Protein AF-A0A4R3TN59-F1 (afdb_monomer_lite)

Foldseek 3Di:
DFPDDALVSLLVVLLVPQVAAEDEDDPDPSVVVSCCNRHVRHHYDHHPVNVVVVVVVVVVVVCVVCVVVVCVVVVCPDDDLVPDDPVRVVVVVVVD

Structure (mmCIF, N/CA/C/O backbone):
data_AF-A0A4R3TN59-F1
#
_entry.id   AF-A0A4R3TN59-F1
#
loop_
_atom_site.group_PDB
_atom_site.id
_atom_site.type_symbol
_atom_site.label_atom_id
_atom_site.label_alt_id
_atom_site.label_comp_id
_atom_site.label_asym_id
_atom_site.label_entity_id
_atom_site.label_seq_id
_atom_site.pdbx_PDB_ins_code
_atom_site.Cartn_x
_atom_site.Cartn_y
_atom_site.Cartn_z
_atom_site.occupancy
_atom_site.B_iso_or_equiv
_atom_site.auth_seq_id
_atom_site.auth_comp_id
_atom_site.auth_asym_id
_atom_site.auth_atom_id
_atom_site.pdbx_PDB_model_num
ATOM 1 N N . MET A 1 1 ? -9.367 15.158 4.780 1.00 83.44 1 MET A N 1
ATOM 2 C CA . MET A 1 1 ? -7.923 14.850 4.891 1.00 83.44 1 MET A CA 1
ATOM 3 C C . MET A 1 1 ? -7.499 15.057 6.335 1.00 83.44 1 MET A C 1
ATOM 5 O O . MET A 1 1 ? -8.096 15.905 6.987 1.00 83.44 1 MET A O 1
ATOM 9 N N . LEU A 1 2 ? -6.532 14.275 6.825 1.00 91.56 2 LEU A N 1
ATOM 10 C CA . LEU A 1 2 ? -5.891 14.516 8.124 1.00 91.56 2 LEU A CA 1
ATOM 11 C C . LEU A 1 2 ? -5.003 15.775 8.050 1.00 91.56 2 LEU A C 1
ATOM 13 O O . LEU A 1 2 ? -4.601 16.146 6.944 1.00 91.56 2 LEU A O 1
ATOM 17 N N . PRO A 1 3 ? -4.729 16.448 9.183 1.00 94.38 3 PRO A N 1
ATOM 18 C CA . PRO A 1 3 ? -3.973 17.705 9.197 1.00 94.38 3 PRO A CA 1
ATOM 19 C C . PRO A 1 3 ? -2.493 17.544 8.817 1.00 94.38 3 PRO A C 1
ATOM 21 O O . PRO A 1 3 ? -1.874 18.505 8.369 1.00 94.38 3 PRO A O 1
ATOM 24 N N . ASP A 1 4 ? -1.936 16.343 8.958 1.00 93.56 4 ASP A N 1
ATOM 25 C CA . ASP A 1 4 ? -0.546 16.023 8.648 1.00 93.56 4 ASP A CA 1
ATOM 26 C C . ASP A 1 4 ? -0.409 14.567 8.161 1.00 93.56 4 ASP A C 1
ATOM 28 O O . ASP A 1 4 ? -1.399 13.860 7.942 1.00 93.56 4 ASP A O 1
ATOM 32 N N . ARG A 1 5 ? 0.839 14.143 7.937 1.00 89.81 5 ARG A N 1
ATOM 33 C CA . ARG A 1 5 ? 1.202 12.781 7.521 1.00 89.81 5 ARG A CA 1
ATOM 34 C C . ARG A 1 5 ? 1.869 11.980 8.645 1.00 89.81 5 ARG A C 1
ATOM 36 O O . ARG A 1 5 ? 2.572 11.012 8.351 1.00 89.81 5 ARG A O 1
ATOM 43 N N . GLU A 1 6 ? 1.672 12.374 9.900 1.00 93.50 6 GLU A N 1
ATOM 44 C CA . GLU A 1 6 ? 2.297 11.714 11.040 1.00 93.50 6 GLU A CA 1
ATOM 45 C C . GLU A 1 6 ? 1.535 10.436 11.435 1.00 93.50 6 GLU A C 1
ATOM 47 O O . GLU A 1 6 ? 0.302 10.445 11.550 1.00 93.50 6 GLU A O 1
ATOM 52 N N . PRO A 1 7 ? 2.238 9.320 11.714 1.00 93.12 7 PRO A N 1
ATOM 53 C CA . PRO A 1 7 ? 1.603 8.075 12.150 1.00 93.12 7 PRO A CA 1
ATOM 54 C C . PRO A 1 7 ? 0.730 8.236 13.401 1.00 93.12 7 PRO A C 1
ATOM 56 O O . PRO A 1 7 ? -0.302 7.576 13.519 1.00 93.12 7 PRO A O 1
ATOM 59 N N . ALA A 1 8 ? 1.114 9.125 14.323 1.00 95.62 8 ALA A N 1
ATOM 60 C CA . ALA A 1 8 ? 0.371 9.380 15.555 1.00 95.62 8 ALA A CA 1
ATOM 61 C C . ALA A 1 8 ? -1.017 9.987 15.283 1.00 95.62 8 ALA A C 1
ATOM 63 O O . ALA A 1 8 ? -2.013 9.533 15.852 1.00 95.62 8 ALA A O 1
ATOM 64 N N . THR A 1 9 ? -1.097 10.956 14.368 1.00 96.19 9 THR A N 1
ATOM 65 C CA . THR A 1 9 ? -2.352 11.592 13.944 1.00 96.19 9 THR A CA 1
ATOM 66 C C . THR A 1 9 ? -3.286 10.572 13.295 1.00 96.19 9 THR A C 1
ATOM 68 O O . THR A 1 9 ? -4.476 10.514 13.613 1.00 96.19 9 THR A O 1
ATOM 71 N N . ALA A 1 10 ? -2.741 9.706 12.435 1.00 94.94 10 ALA A N 1
ATOM 72 C CA . ALA A 1 10 ? -3.502 8.622 11.821 1.00 94.94 10 ALA A CA 1
ATOM 73 C C . ALA A 1 10 ? -3.993 7.593 12.852 1.00 94.94 10 ALA A C 1
ATOM 75 O O . ALA A 1 10 ? -5.155 7.195 12.805 1.00 94.94 10 ALA A O 1
ATOM 76 N N . GLN A 1 11 ? -3.147 7.196 13.809 1.00 96.81 11 GLN A N 1
ATOM 77 C CA . GLN A 1 11 ? -3.518 6.257 14.871 1.00 96.81 11 GLN A CA 1
ATOM 78 C C . GLN A 1 11 ? -4.685 6.793 15.709 1.00 96.81 11 GLN A C 1
ATOM 80 O O . GLN A 1 11 ? -5.655 6.073 15.937 1.00 96.81 11 GLN A O 1
ATOM 85 N N . ALA A 1 12 ? -4.605 8.053 16.149 1.00 97.56 12 ALA A N 1
ATOM 86 C CA . ALA A 1 12 ? -5.654 8.680 16.950 1.00 97.56 12 ALA A CA 1
ATOM 87 C C . ALA A 1 12 ? -6.984 8.742 16.186 1.00 97.56 12 ALA A C 1
ATOM 89 O O . ALA A 1 12 ? -8.036 8.422 16.740 1.00 97.56 12 ALA A O 1
ATOM 90 N N . TRP A 1 13 ? -6.933 9.088 14.896 1.00 97.19 13 TRP A N 1
ATOM 91 C CA . TRP A 1 13 ? -8.121 9.093 14.052 1.00 97.19 13 TRP A CA 1
ATOM 92 C C . TRP A 1 13 ? -8.706 7.686 13.890 1.00 97.19 13 TRP A C 1
ATOM 94 O O . TRP A 1 13 ? -9.900 7.505 14.096 1.00 97.19 13 TRP A O 1
ATOM 104 N N . LEU A 1 14 ? -7.887 6.675 13.590 1.00 97.25 14 LEU A N 1
ATOM 105 C CA . LEU A 1 14 ? -8.351 5.293 13.427 1.00 97.25 14 LEU A CA 1
ATOM 106 C C . LEU A 1 14 ? -8.966 4.734 14.717 1.00 97.25 14 LEU A C 1
ATOM 108 O O . LEU A 1 14 ? -10.003 4.082 14.656 1.00 97.25 14 LEU A O 1
ATOM 112 N N . ALA A 1 15 ? -8.390 5.046 15.881 1.00 97.56 15 ALA A N 1
ATOM 113 C CA . ALA A 1 15 ? -8.907 4.601 17.177 1.00 97.56 15 ALA A CA 1
ATOM 114 C C . ALA A 1 15 ? -10.307 5.168 17.478 1.00 97.56 15 ALA A C 1
ATOM 116 O O . ALA A 1 15 ? -11.111 4.516 18.142 1.00 97.56 15 ALA A O 1
ATOM 117 N N . ALA A 1 16 ? -10.625 6.354 16.949 1.00 97.81 16 ALA A N 1
ATOM 118 C CA . ALA A 1 16 ? -11.956 6.951 17.047 1.00 97.81 16 ALA A CA 1
ATOM 119 C C . ALA A 1 16 ? -12.993 6.303 16.102 1.00 97.81 16 ALA A C 1
ATOM 121 O O . ALA A 1 16 ? -14.181 6.598 16.212 1.00 97.81 16 ALA A O 1
ATOM 122 N N . HIS A 1 17 ? -12.570 5.413 15.195 1.00 97.38 17 HIS A N 1
ATOM 123 C CA . HIS A 1 17 ? -13.426 4.760 14.198 1.00 97.38 17 HIS A CA 1
ATOM 124 C C . HIS A 1 17 ? -13.326 3.222 14.280 1.00 97.38 17 HIS A C 1
ATOM 126 O O . HIS A 1 17 ? -12.919 2.567 13.315 1.00 97.38 17 HIS A O 1
ATOM 132 N N . PRO A 1 18 ? -13.739 2.605 15.405 1.00 96.12 18 PRO A N 1
ATOM 133 C CA . PRO A 1 18 ? -13.562 1.170 15.649 1.00 96.12 18 PRO A CA 1
ATOM 134 C C . PRO A 1 18 ? -14.365 0.266 14.702 1.00 96.12 18 PRO A C 1
ATOM 136 O O . PRO A 1 18 ? -14.080 -0.923 14.593 1.00 96.12 18 PRO A O 1
ATOM 139 N N . THR A 1 19 ? -15.367 0.803 14.004 1.00 97.81 19 THR A N 1
ATOM 140 C CA . THR A 1 19 ? -16.212 0.048 13.065 1.00 97.81 19 THR A CA 1
ATOM 141 C C . THR A 1 19 ? -15.521 -0.266 11.739 1.00 97.81 19 THR A C 1
ATOM 143 O O . THR A 1 19 ? -16.035 -1.067 10.959 1.00 97.81 19 THR A O 1
ATOM 146 N N . ILE A 1 20 ? -14.361 0.340 11.467 1.00 97.94 20 ILE A N 1
ATOM 147 C CA . ILE A 1 20 ? -13.575 0.055 10.269 1.00 97.94 20 ILE A CA 1
ATOM 148 C C . ILE A 1 20 ? -13.042 -1.378 10.350 1.00 97.94 20 ILE A C 1
ATOM 150 O O . ILE A 1 20 ? -12.344 -1.748 11.291 1.00 97.94 20 ILE A O 1
ATOM 154 N N . SER A 1 21 ? -13.359 -2.178 9.333 1.00 97.94 21 SER A N 1
ATOM 155 C CA . SER A 1 21 ? -12.957 -3.585 9.230 1.00 97.94 21 SER A CA 1
ATOM 156 C C . SER A 1 21 ? -11.830 -3.829 8.227 1.00 97.94 21 SER A C 1
ATOM 158 O O . SER A 1 21 ? -11.152 -4.851 8.310 1.00 97.94 21 SER A O 1
ATOM 160 N N . VAL A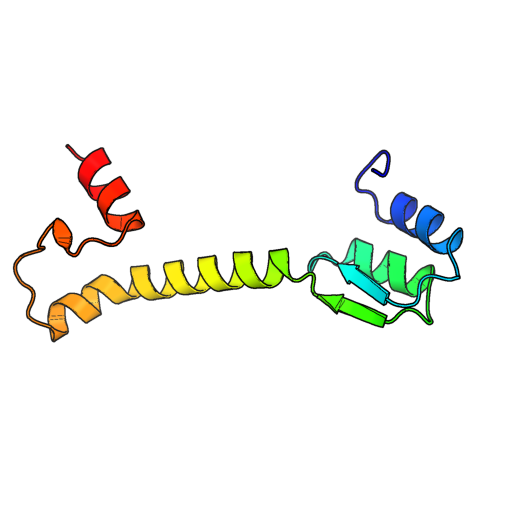 1 22 ? -11.612 -2.907 7.284 1.00 97.38 22 VAL A N 1
ATOM 161 C CA . VAL A 1 22 ? -10.578 -3.011 6.249 1.00 97.38 22 VAL A CA 1
ATOM 162 C C . VAL A 1 22 ? -9.893 -1.662 6.073 1.00 97.38 22 VAL A C 1
ATOM 164 O O . VAL A 1 22 ? -10.560 -0.643 5.900 1.00 97.38 22 VAL A O 1
ATOM 167 N N . VAL A 1 23 ? -8.560 -1.662 6.068 1.00 95.62 23 VAL A N 1
ATOM 168 C CA . VAL A 1 23 ? -7.737 -0.475 5.812 1.00 95.62 23 VAL A CA 1
ATOM 169 C C . VAL A 1 23 ? -6.855 -0.729 4.594 1.00 95.62 23 VAL A C 1
ATOM 171 O O . VAL A 1 23 ? -5.948 -1.560 4.630 1.00 95.62 23 VAL A O 1
ATOM 174 N N . ALA A 1 24 ? -7.122 -0.003 3.507 1.00 95.44 24 ALA A N 1
ATOM 175 C CA . ALA A 1 24 ? -6.248 0.037 2.340 1.00 95.44 24 ALA A CA 1
ATOM 176 C C . ALA A 1 24 ? -5.146 1.082 2.558 1.00 95.44 24 ALA A C 1
ATOM 178 O O . ALA A 1 24 ? -5.440 2.235 2.871 1.00 95.44 24 ALA A O 1
ATOM 179 N N . ARG A 1 25 ? -3.881 0.683 2.407 1.00 91.81 25 ARG A N 1
ATOM 180 C CA . ARG A 1 25 ? -2.716 1.548 2.662 1.00 91.81 25 ARG A CA 1
ATOM 181 C C . ARG A 1 25 ? -1.580 1.327 1.669 1.00 91.81 25 ARG A C 1
ATOM 183 O O . ARG A 1 25 ? -1.450 0.250 1.082 1.00 91.81 25 ARG A O 1
ATOM 190 N N . ASP A 1 26 ? -0.732 2.344 1.522 1.00 85.25 26 ASP A N 1
ATOM 191 C CA . ASP A 1 26 ? 0.540 2.239 0.796 1.00 85.25 26 ASP A CA 1
ATOM 192 C C . ASP A 1 26 ? 1.522 1.286 1.513 1.00 85.25 26 ASP A C 1
ATOM 194 O O . ASP A 1 26 ? 1.145 0.609 2.462 1.00 85.25 26 ASP A O 1
ATOM 198 N N . ARG A 1 27 ? 2.783 1.156 1.073 1.00 75.56 27 ARG A N 1
ATOM 199 C CA . ARG A 1 27 ? 3.758 0.279 1.757 1.00 75.56 27 ARG A CA 1
ATOM 200 C C . ARG A 1 27 ? 4.485 0.914 2.961 1.00 75.56 27 ARG A C 1
ATOM 202 O O . ARG A 1 27 ? 5.296 0.230 3.582 1.00 75.56 27 ARG A O 1
ATOM 209 N N . GLY A 1 28 ? 4.184 2.154 3.343 1.00 79.88 28 GLY A N 1
ATOM 210 C CA . GLY A 1 28 ? 4.883 2.904 4.390 1.00 79.88 28 GLY A CA 1
ATOM 211 C C . GLY A 1 28 ? 4.716 2.300 5.789 1.00 79.88 28 GLY A C 1
ATOM 212 O O . GLY A 1 28 ? 3.598 2.089 6.251 1.00 79.88 28 GLY A O 1
ATOM 213 N N . GLY A 1 29 ? 5.820 2.009 6.485 1.00 83.69 29 GLY A N 1
ATOM 214 C CA . GLY A 1 29 ? 5.806 1.298 7.776 1.00 83.69 29 GLY A CA 1
ATOM 215 C C . GLY A 1 29 ? 4.958 1.978 8.860 1.00 83.69 29 GLY A C 1
ATOM 216 O O . GLY A 1 29 ? 4.130 1.321 9.489 1.00 83.69 29 GLY A O 1
ATOM 217 N N . GLY A 1 30 ? 5.071 3.304 8.993 1.00 91.06 30 GLY A N 1
ATOM 218 C CA . GLY A 1 30 ? 4.405 4.067 10.057 1.00 91.06 30 GLY A CA 1
ATOM 219 C C . GLY A 1 30 ? 2.879 3.918 10.082 1.00 91.06 30 GLY A C 1
ATOM 220 O O . GLY A 1 30 ? 2.300 3.685 11.140 1.00 91.06 30 GLY A O 1
ATOM 221 N N . TYR A 1 31 ? 2.217 3.959 8.922 1.00 90.94 31 TYR A N 1
ATOM 222 C CA . TYR A 1 31 ? 0.759 3.790 8.846 1.00 90.94 31 TYR A CA 1
ATOM 223 C C . TYR A 1 31 ? 0.302 2.363 9.156 1.00 90.94 31 TYR A C 1
ATOM 225 O O . TYR A 1 31 ? -0.800 2.167 9.668 1.00 90.94 31 TYR A O 1
ATOM 233 N N . GLY A 1 32 ? 1.136 1.362 8.858 1.00 94.31 32 GLY A N 1
ATOM 234 C CA . GLY A 1 32 ? 0.825 -0.034 9.169 1.00 94.31 32 GLY A CA 1
ATOM 235 C C . GLY A 1 32 ? 0.838 -0.296 10.670 1.00 94.31 32 GLY A C 1
ATOM 236 O O . GLY A 1 32 ? -0.089 -0.905 11.202 1.00 94.31 32 GLY A O 1
ATOM 237 N N . GLU A 1 33 ? 1.848 0.234 11.359 1.00 95.31 33 GLU A N 1
ATOM 238 C CA . GLU A 1 33 ? 1.940 0.164 12.818 1.00 95.31 33 GLU A CA 1
ATOM 239 C C . GLU A 1 33 ? 0.824 0.953 13.504 1.00 95.31 33 GLU A C 1
ATOM 241 O O . GLU A 1 33 ? 0.194 0.442 14.428 1.00 95.31 33 GLU A O 1
ATOM 246 N N . ALA A 1 34 ? 0.547 2.174 13.036 1.00 95.38 34 ALA A N 1
ATOM 247 C CA . ALA A 1 34 ? -0.553 2.994 13.538 1.00 95.38 34 ALA A CA 1
ATOM 248 C C . ALA A 1 34 ? -1.898 2.263 13.416 1.00 95.38 34 ALA A C 1
ATOM 250 O O . ALA A 1 34 ? -2.669 2.211 14.373 1.00 95.38 34 ALA A O 1
ATOM 251 N N . THR A 1 35 ? -2.149 1.633 12.264 1.00 96.25 35 THR A N 1
ATOM 252 C CA . THR A 1 35 ? -3.366 0.844 12.034 1.00 96.25 35 THR A CA 1
ATOM 253 C C . THR A 1 35 ? -3.425 -0.377 12.943 1.00 96.25 35 THR A C 1
ATOM 255 O O . THR A 1 35 ? -4.450 -0.600 13.576 1.00 96.25 35 THR A O 1
ATOM 258 N N . ALA A 1 36 ? -2.331 -1.134 13.071 1.00 96.12 36 ALA A N 1
ATOM 259 C CA . ALA A 1 36 ? -2.285 -2.318 13.929 1.00 96.12 36 ALA A CA 1
ATOM 260 C C . ALA A 1 36 ? -2.526 -1.985 15.412 1.00 96.12 36 ALA A C 1
ATOM 262 O O . ALA A 1 36 ? -3.156 -2.765 16.120 1.00 96.12 36 ALA A O 1
ATOM 263 N N . LYS A 1 37 ? -2.048 -0.821 15.877 1.00 97.06 37 LYS A N 1
ATOM 264 C CA . LYS A 1 37 ? -2.273 -0.336 17.247 1.00 97.06 37 LYS A CA 1
ATOM 265 C C . LYS A 1 37 ? -3.702 0.165 17.463 1.00 97.06 37 LYS A C 1
ATOM 267 O O . LYS A 1 37 ? -4.280 -0.103 18.510 1.00 97.06 37 LYS A O 1
ATOM 272 N N . ALA A 1 38 ? -4.255 0.910 16.507 1.00 97.44 38 ALA A N 1
ATOM 273 C CA . ALA A 1 38 ? -5.574 1.528 16.636 1.00 97.44 38 ALA A CA 1
ATOM 274 C C . ALA A 1 38 ? -6.734 0.555 16.387 1.00 97.44 38 ALA A C 1
ATOM 276 O O . ALA A 1 38 ? -7.759 0.637 17.058 1.00 97.44 38 ALA A O 1
ATOM 277 N N . LEU A 1 39 ? -6.577 -0.345 15.415 1.00 97.94 39 LEU A N 1
ATOM 278 C CA . LEU A 1 39 ? -7.606 -1.269 14.944 1.00 97.94 39 LEU A CA 1
ATOM 279 C C . LEU A 1 39 ? -7.016 -2.680 14.767 1.00 97.94 39 LEU A C 1
ATOM 281 O O . LEU A 1 39 ? -6.823 -3.127 13.634 1.00 97.94 39 LEU A O 1
ATOM 285 N N . PRO A 1 40 ? -6.731 -3.414 15.860 1.00 96.62 40 PRO A N 1
ATOM 286 C CA . PRO A 1 40 ? -6.116 -4.743 15.781 1.00 96.62 40 PRO A CA 1
ATOM 287 C C . PRO A 1 40 ? -6.953 -5.772 15.007 1.00 96.62 40 PRO A C 1
ATOM 289 O O . PRO A 1 40 ? -6.418 -6.756 14.502 1.00 96.62 40 PRO A O 1
ATOM 292 N N . HIS A 1 41 ? -8.269 -5.559 14.923 1.00 96.81 41 HIS A N 1
ATOM 293 C CA . HIS A 1 41 ? -9.211 -6.409 14.191 1.00 96.81 41 HIS A CA 1
ATOM 294 C C . HIS A 1 41 ? -9.322 -6.066 12.702 1.00 96.81 41 HIS A C 1
ATOM 296 O O . HIS A 1 41 ? -9.867 -6.867 11.943 1.00 96.81 41 HIS A O 1
ATOM 302 N N . ALA A 1 42 ? -8.859 -4.889 12.275 1.00 97.81 42 ALA A N 1
ATOM 303 C CA . ALA A 1 42 ? -9.005 -4.461 10.892 1.00 97.81 42 ALA A CA 1
ATOM 304 C C . ALA A 1 42 ? -7.995 -5.173 9.983 1.00 97.81 42 ALA A C 1
ATOM 306 O O . ALA A 1 42 ? -6.791 -5.212 10.245 1.00 97.81 42 ALA A O 1
ATOM 307 N N . VAL A 1 43 ? -8.481 -5.693 8.858 1.00 97.50 43 VAL A N 1
ATOM 308 C CA . VAL A 1 43 ? -7.642 -6.311 7.831 1.00 97.50 43 VAL A CA 1
ATOM 309 C C . VAL A 1 43 ? -6.918 -5.219 7.050 1.00 97.50 43 VAL A C 1
ATOM 311 O O . VAL A 1 43 ? -7.543 -4.347 6.445 1.00 97.50 43 VAL A O 1
ATOM 314 N N . GLN A 1 44 ? -5.589 -5.277 7.028 1.00 95.56 44 GLN A N 1
ATOM 315 C CA . GLN A 1 44 ? -4.778 -4.354 6.239 1.00 95.56 44 GLN A CA 1
ATOM 316 C C . GLN A 1 44 ? -4.543 -4.919 4.839 1.00 95.56 44 GLN A C 1
ATOM 318 O O . GLN A 1 44 ? -4.028 -6.027 4.684 1.00 95.56 44 GLN A O 1
ATOM 323 N N . VAL A 1 45 ? -4.898 -4.146 3.814 1.00 95.31 45 VAL A N 1
ATOM 324 C CA . VAL A 1 45 ? -4.714 -4.512 2.405 1.00 95.31 45 VAL A CA 1
ATOM 325 C C . VAL A 1 45 ? -3.829 -3.498 1.694 1.00 95.31 45 VAL A C 1
ATOM 327 O O . VAL A 1 45 ? -3.769 -2.320 2.054 1.00 95.31 45 VAL A O 1
ATOM 330 N N . ALA A 1 46 ? -3.125 -3.960 0.665 1.00 92.06 46 ALA A N 1
ATOM 331 C CA . ALA A 1 46 ? -2.348 -3.072 -0.182 1.00 92.06 46 ALA A CA 1
ATOM 332 C C . ALA A 1 46 ? -3.282 -2.176 -1.003 1.00 92.06 46 ALA A C 1
ATOM 334 O O . ALA A 1 46 ? -4.235 -2.650 -1.625 1.00 92.06 46 ALA A O 1
ATOM 335 N N . ASP A 1 47 ? -2.981 -0.883 -1.022 1.00 92.12 47 ASP A N 1
ATOM 336 C CA . ASP A 1 47 ? -3.692 0.072 -1.853 1.00 92.12 47 ASP A CA 1
ATOM 337 C C . ASP A 1 47 ? -3.543 -0.273 -3.345 1.00 92.12 47 ASP A C 1
ATOM 339 O O . ASP A 1 47 ? -2.437 -0.442 -3.872 1.00 92.12 47 ASP A O 1
ATOM 343 N N . ARG A 1 48 ? -4.683 -0.369 -4.037 1.00 91.94 48 ARG A N 1
ATOM 344 C CA . ARG A 1 48 ? -4.743 -0.801 -5.437 1.00 91.94 48 ARG A CA 1
ATOM 345 C C . ARG A 1 48 ? -4.037 0.180 -6.365 1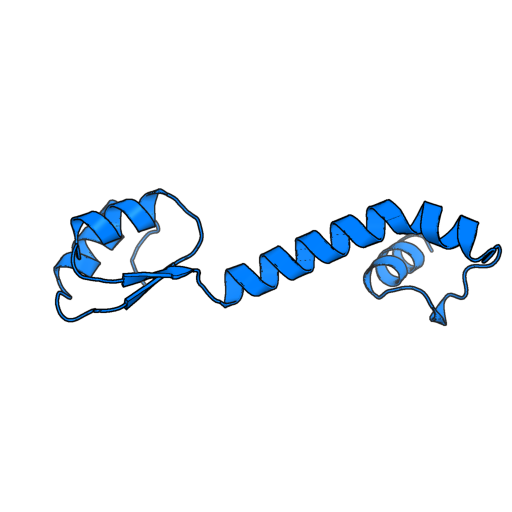.00 91.94 48 ARG A C 1
ATOM 347 O O . ARG A 1 48 ? -3.397 -0.259 -7.316 1.00 91.94 48 ARG A O 1
ATOM 354 N N . TRP A 1 49 ? -4.154 1.484 -6.114 1.00 91.19 49 TRP A N 1
ATOM 355 C CA . TRP A 1 49 ? -3.521 2.482 -6.971 1.00 91.19 49 TRP A CA 1
ATOM 356 C C . TRP A 1 49 ? -1.998 2.361 -6.894 1.00 91.19 49 TRP A C 1
ATOM 358 O O . TRP A 1 49 ? -1.347 2.187 -7.923 1.00 91.19 49 TRP A O 1
ATOM 368 N N . HIS A 1 50 ? -1.439 2.310 -5.683 1.00 87.88 50 HIS A N 1
ATOM 369 C CA . HIS A 1 50 ? -0.000 2.141 -5.483 1.00 87.88 50 HIS A CA 1
ATOM 370 C C . HIS A 1 50 ? 0.518 0.813 -6.042 1.00 87.88 50 HIS A C 1
ATOM 372 O O . HIS A 1 50 ? 1.652 0.756 -6.519 1.00 87.88 50 HIS A O 1
ATOM 378 N N . LEU A 1 51 ? -0.272 -0.265 -5.989 1.00 88.69 51 LEU A N 1
ATOM 379 C CA . LEU A 1 51 ? 0.099 -1.528 -6.629 1.00 88.69 51 LEU A CA 1
ATOM 380 C C . LEU A 1 51 ? 0.244 -1.369 -8.144 1.00 88.69 51 LEU A C 1
ATOM 382 O O . LEU A 1 51 ? 1.285 -1.739 -8.684 1.00 88.69 51 LEU A O 1
ATOM 386 N N . MET A 1 52 ? -0.764 -0.806 -8.812 1.00 92.06 52 MET A N 1
ATOM 387 C CA . MET A 1 52 ? -0.755 -0.656 -10.269 1.00 92.06 52 MET A CA 1
ATOM 388 C C . MET A 1 52 ? 0.327 0.320 -10.735 1.00 92.06 52 MET A C 1
ATOM 390 O O . MET A 1 52 ? 1.048 0.018 -11.684 1.00 92.06 52 MET A O 1
ATOM 394 N N . GLU A 1 53 ? 0.482 1.448 -10.044 1.00 90.12 53 GLU A N 1
ATOM 395 C CA . GLU A 1 53 ? 1.478 2.476 -10.357 1.00 90.12 53 GLU A CA 1
ATOM 396 C C . GLU A 1 53 ? 2.906 1.932 -10.209 1.00 90.12 53 GLU A C 1
ATOM 398 O O . GLU A 1 53 ? 3.717 2.005 -11.133 1.00 90.12 53 GLU A O 1
ATOM 403 N N . ASN A 1 54 ? 3.213 1.304 -9.069 1.00 88.50 54 ASN A N 1
ATOM 404 C CA . ASN A 1 54 ? 4.549 0.762 -8.833 1.00 88.50 54 ASN A CA 1
ATOM 405 C C . ASN A 1 54 ? 4.867 -0.411 -9.769 1.00 88.50 54 ASN A C 1
ATOM 407 O O . ASN A 1 54 ? 5.995 -0.504 -10.250 1.00 88.50 54 ASN A O 1
ATOM 411 N N . ALA A 1 55 ? 3.898 -1.294 -10.040 1.00 90.81 55 ALA A N 1
ATOM 412 C CA . ALA A 1 55 ? 4.097 -2.416 -10.955 1.00 90.81 55 ALA A CA 1
ATOM 413 C C . ALA A 1 55 ? 4.329 -1.939 -12.394 1.00 90.81 55 ALA A C 1
ATOM 415 O O . ALA A 1 55 ? 5.264 -2.405 -13.043 1.00 90.81 55 ALA A O 1
ATOM 416 N N . SER A 1 56 ? 3.530 -0.980 -12.870 1.00 90.69 56 SER A N 1
ATOM 417 C CA . SER A 1 56 ? 3.667 -0.424 -14.221 1.00 90.69 56 SER A CA 1
ATOM 418 C C . SER A 1 56 ? 5.013 0.272 -14.400 1.00 90.69 56 SER A C 1
ATOM 420 O O . SER A 1 56 ? 5.700 0.029 -15.391 1.00 90.69 56 SER A O 1
ATOM 422 N N . ARG A 1 57 ? 5.438 1.070 -13.412 1.00 89.44 57 ARG A N 1
ATOM 423 C CA . ARG A 1 57 ? 6.747 1.731 -13.432 1.00 89.44 57 ARG A CA 1
ATOM 424 C C . ARG A 1 57 ? 7.900 0.727 -13.424 1.00 89.44 57 ARG A C 1
ATOM 426 O O . ARG A 1 57 ? 8.793 0.822 -14.257 1.00 89.44 57 ARG A O 1
ATOM 433 N N . ALA A 1 58 ? 7.852 -0.276 -12.547 1.00 91.25 58 ALA A N 1
ATOM 434 C CA . ALA A 1 58 ? 8.883 -1.313 -12.486 1.00 91.25 58 ALA A CA 1
ATOM 435 C C . ALA A 1 58 ? 8.966 -2.137 -13.782 1.00 91.25 58 ALA A C 1
ATOM 437 O O . ALA A 1 58 ? 10.062 -2.462 -14.241 1.00 91.25 58 ALA A O 1
ATOM 438 N N . PHE A 1 59 ? 7.817 -2.457 -14.386 1.00 91.06 59 PHE A N 1
ATOM 439 C CA . PHE A 1 59 ? 7.759 -3.139 -15.674 1.00 91.06 59 PHE A CA 1
ATOM 440 C C . PHE A 1 59 ? 8.387 -2.291 -16.783 1.00 91.06 59 PHE A C 1
ATOM 442 O O . PHE A 1 59 ? 9.245 -2.787 -17.513 1.00 91.06 59 PHE A O 1
ATOM 449 N N . LEU A 1 60 ? 8.014 -1.011 -16.873 1.00 87.88 60 LEU A N 1
ATOM 450 C CA . LEU A 1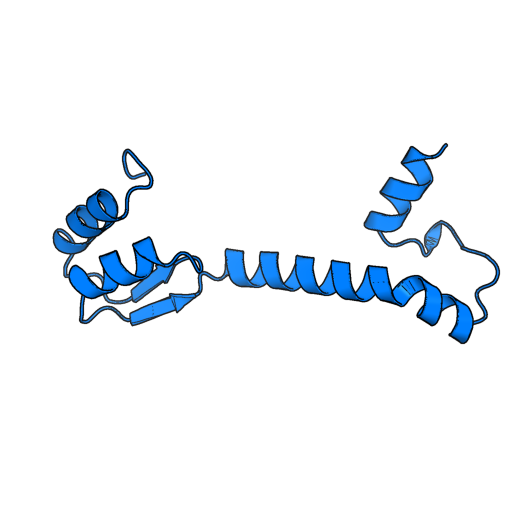 60 ? 8.582 -0.081 -17.845 1.00 87.88 60 LEU A CA 1
ATOM 451 C C . LEU A 1 60 ? 10.107 0.006 -17.704 1.00 87.88 60 LEU A C 1
ATOM 453 O O . LEU A 1 60 ? 10.819 -0.164 -18.691 1.00 87.88 60 LEU A O 1
ATOM 457 N N . ASP A 1 61 ? 10.617 0.178 -16.484 1.00 87.44 61 ASP A N 1
ATOM 458 C CA . ASP A 1 61 ? 12.057 0.247 -16.217 1.00 87.44 61 ASP A CA 1
ATOM 459 C C . ASP A 1 61 ? 12.792 -1.030 -16.656 1.00 87.44 61 ASP A C 1
ATOM 461 O O . ASP A 1 61 ? 13.873 -0.963 -17.249 1.00 87.44 61 ASP A O 1
ATOM 465 N N . ALA A 1 62 ? 12.220 -2.204 -16.374 1.00 90.69 62 ALA A N 1
ATOM 466 C CA . ALA A 1 62 ? 12.804 -3.491 -16.743 1.00 90.69 62 ALA A CA 1
ATOM 467 C C . ALA A 1 62 ? 12.834 -3.702 -18.266 1.00 90.69 62 ALA A C 1
ATOM 469 O O . ALA A 1 62 ? 13.853 -4.144 -18.813 1.00 90.69 62 ALA A O 1
ATOM 470 N N . VAL A 1 63 ? 11.745 -3.350 -18.957 1.00 86.69 63 VAL A N 1
ATOM 471 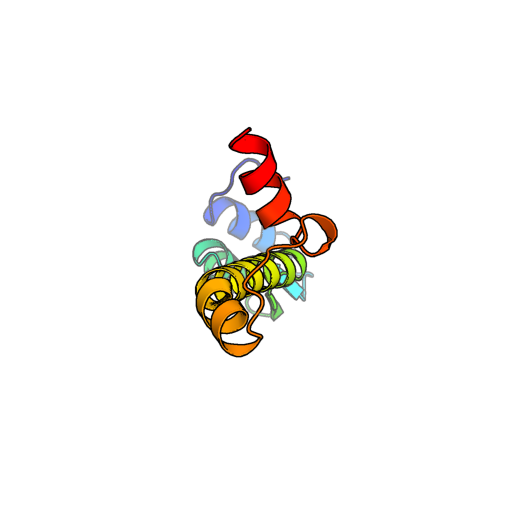C CA . VAL A 1 63 ? 11.663 -3.415 -20.421 1.00 86.69 63 VAL A CA 1
ATOM 472 C C . VAL A 1 63 ? 12.669 -2.453 -21.042 1.00 86.69 63 VAL A C 1
ATOM 474 O O . VAL A 1 63 ? 13.493 -2.890 -21.843 1.00 86.69 63 VAL A O 1
ATOM 477 N N . CYS A 1 64 ? 12.687 -1.186 -20.619 1.00 84.88 64 CYS A N 1
ATOM 478 C CA . CYS A 1 64 ? 13.618 -0.171 -21.117 1.00 84.88 64 CYS A CA 1
ATOM 479 C C . CYS A 1 64 ? 15.085 -0.607 -20.983 1.00 84.88 64 CYS A C 1
ATOM 481 O O . CYS A 1 64 ? 15.851 -0.482 -21.939 1.00 84.88 64 CYS A O 1
ATOM 483 N N . LYS A 1 65 ? 15.476 -1.204 -19.847 1.00 86.19 65 LYS A N 1
ATOM 484 C CA . LYS A 1 65 ? 16.834 -1.752 -19.648 1.00 86.19 65 LYS A CA 1
ATOM 485 C C . LYS A 1 65 ? 17.184 -2.871 -20.635 1.00 86.19 65 LYS A C 1
ATOM 487 O O . LYS A 1 65 ? 18.342 -3.008 -21.022 1.00 86.19 65 LYS A O 1
ATOM 492 N N . SER A 1 66 ? 16.189 -3.642 -21.061 1.00 86.00 66 SER A N 1
ATOM 493 C CA . SER A 1 66 ? 16.357 -4.795 -21.953 1.00 86.00 66 SER A CA 1
ATOM 494 C C . SER A 1 66 ? 16.207 -4.435 -23.438 1.00 86.00 66 SER A C 1
ATOM 496 O O . SER A 1 66 ? 16.623 -5.211 -24.302 1.00 86.00 66 SER A O 1
ATOM 498 N N . MET A 1 67 ? 15.670 -3.251 -23.768 1.00 82.06 67 MET A N 1
ATOM 499 C CA . MET A 1 67 ? 15.353 -2.852 -25.148 1.00 82.06 67 MET A CA 1
ATOM 500 C C . MET A 1 67 ? 16.549 -2.939 -26.096 1.00 82.06 67 MET A C 1
ATOM 502 O O . MET A 1 67 ? 16.393 -3.344 -27.246 1.00 82.06 67 MET A O 1
ATOM 506 N N . ARG A 1 68 ? 17.764 -2.629 -25.627 1.00 78.12 68 ARG A N 1
ATOM 507 C CA . ARG A 1 68 ? 18.983 -2.763 -26.440 1.00 78.12 68 ARG A CA 1
ATOM 508 C C . ARG A 1 68 ? 19.209 -4.203 -26.903 1.00 78.12 68 ARG A C 1
ATOM 510 O O . ARG A 1 68 ? 19.473 -4.436 -28.078 1.00 78.12 68 ARG A O 1
ATOM 517 N N . GLN A 1 69 ? 19.101 -5.162 -25.987 1.00 84.31 69 GLN A N 1
ATOM 518 C CA . GLN A 1 69 ? 19.297 -6.585 -26.276 1.00 84.31 69 GLN A CA 1
ATOM 519 C C . GLN A 1 69 ? 18.167 -7.124 -27.157 1.00 84.31 69 GLN A C 1
ATOM 521 O O . GLN A 1 69 ? 18.430 -7.823 -28.132 1.00 84.31 69 GLN A O 1
ATOM 526 N N . ILE A 1 70 ? 16.926 -6.721 -26.870 1.00 82.94 70 ILE A N 1
ATOM 527 C CA . ILE A 1 70 ? 15.744 -7.053 -27.674 1.00 82.94 70 ILE A CA 1
ATOM 528 C C . ILE A 1 70 ? 15.943 -6.602 -29.133 1.00 82.94 70 ILE A C 1
ATOM 530 O O . ILE A 1 70 ? 15.757 -7.392 -30.056 1.00 82.94 70 ILE A O 1
ATOM 534 N N . ARG A 1 71 ? 16.414 -5.368 -29.360 1.00 76.50 71 ARG A N 1
ATOM 535 C CA . ARG A 1 71 ? 16.676 -4.831 -30.709 1.00 76.50 71 ARG A CA 1
ATOM 536 C C . ARG A 1 71 ? 17.768 -5.596 -31.463 1.00 76.50 71 ARG A C 1
ATOM 538 O O . ARG A 1 71 ? 17.617 -5.823 -32.663 1.00 76.50 71 ARG A O 1
ATOM 545 N N . ILE A 1 72 ? 18.829 -6.028 -30.771 1.00 81.69 72 ILE A N 1
ATOM 546 C CA . ILE A 1 72 ? 19.902 -6.848 -31.363 1.00 81.69 72 ILE A CA 1
ATOM 547 C C . ILE A 1 72 ? 19.337 -8.175 -31.884 1.00 81.69 72 ILE A C 1
ATOM 549 O O . ILE A 1 72 ? 19.602 -8.547 -33.027 1.00 81.69 72 ILE A O 1
ATOM 553 N N . VAL A 1 73 ? 18.533 -8.871 -31.075 1.00 84.31 73 VAL A N 1
ATOM 554 C CA . VAL A 1 73 ? 17.961 -10.180 -31.441 1.00 84.31 73 VAL A CA 1
ATOM 555 C C . VAL A 1 73 ? 16.993 -10.063 -32.618 1.00 84.31 73 VAL A C 1
ATOM 557 O O . VAL A 1 73 ? 17.026 -10.891 -33.524 1.00 84.31 73 VAL A O 1
ATOM 560 N N . ILE A 1 74 ? 16.176 -9.008 -32.649 1.00 81.69 74 ILE A N 1
ATOM 561 C CA . ILE A 1 74 ? 15.173 -8.794 -33.705 1.00 81.69 74 ILE A CA 1
ATOM 562 C C . ILE A 1 74 ? 15.826 -8.329 -35.028 1.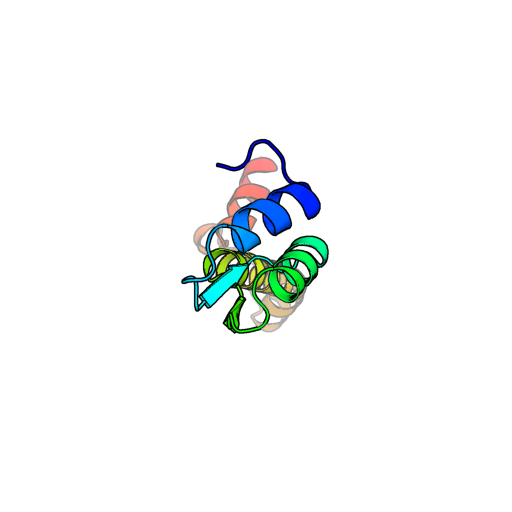00 81.69 74 ILE A C 1
ATOM 564 O O . ILE A 1 74 ? 15.149 -8.224 -36.046 1.00 81.69 74 ILE A O 1
ATOM 568 N N . ARG A 1 75 ? 17.148 -8.078 -35.054 1.00 72.06 75 ARG A N 1
ATOM 569 C CA . ARG A 1 75 ? 17.874 -7.490 -36.201 1.00 72.06 75 ARG A CA 1
ATOM 570 C C . ARG A 1 75 ? 17.224 -6.197 -36.707 1.00 72.06 75 ARG A C 1
ATOM 572 O O . ARG A 1 75 ? 17.312 -5.866 -37.886 1.00 72.06 75 ARG A O 1
ATOM 579 N N . ALA A 1 76 ? 16.590 -5.449 -35.805 1.00 64.31 76 ALA A N 1
ATOM 580 C CA . ALA A 1 76 ? 16.034 -4.138 -36.099 1.00 64.31 76 ALA A CA 1
ATOM 581 C C . ALA A 1 76 ? 17.180 -3.114 -36.108 1.00 64.31 76 ALA A C 1
ATOM 583 O O . ALA A 1 76 ? 17.390 -2.378 -35.146 1.00 64.31 76 ALA A O 1
ATOM 584 N N . THR A 1 77 ? 17.974 -3.115 -37.179 1.00 62.19 77 THR A N 1
ATOM 585 C CA . THR A 1 77 ? 19.068 -2.156 -37.414 1.00 62.19 77 THR A CA 1
ATOM 586 C C . THR A 1 77 ? 18.561 -0.739 -37.682 1.00 62.19 77 THR A C 1
ATOM 588 O O . THR A 1 77 ? 19.321 0.215 -37.540 1.00 62.19 77 THR A O 1
ATOM 591 N N . THR A 1 78 ? 17.279 -0.585 -38.019 1.00 64.75 78 THR A N 1
ATOM 592 C CA . THR A 1 78 ? 16.621 0.706 -38.236 1.00 64.75 78 THR A CA 1
ATOM 593 C C . THR A 1 78 ? 15.511 0.882 -37.205 1.00 64.75 78 THR A C 1
ATOM 595 O O . THR A 1 78 ? 14.597 0.061 -37.116 1.00 64.75 78 THR A O 1
ATOM 598 N N . ILE A 1 79 ? 15.597 1.942 -36.399 1.00 64.56 79 ILE A N 1
ATOM 599 C CA . ILE A 1 79 ? 14.521 2.327 -35.484 1.00 64.56 79 ILE A CA 1
ATOM 600 C C . ILE A 1 79 ? 13.439 3.004 -36.323 1.00 64.56 79 ILE A C 1
ATOM 602 O O . ILE A 1 79 ? 13.651 4.114 -36.800 1.00 64.56 79 ILE A O 1
ATOM 606 N N . ASP A 1 80 ? 12.295 2.347 -36.511 1.00 69.00 80 ASP A N 1
ATOM 607 C CA . ASP A 1 80 ? 11.101 3.026 -37.017 1.00 69.00 80 ASP A CA 1
ATOM 608 C C . ASP A 1 80 ? 10.553 3.933 -35.897 1.00 69.00 80 ASP A C 1
ATOM 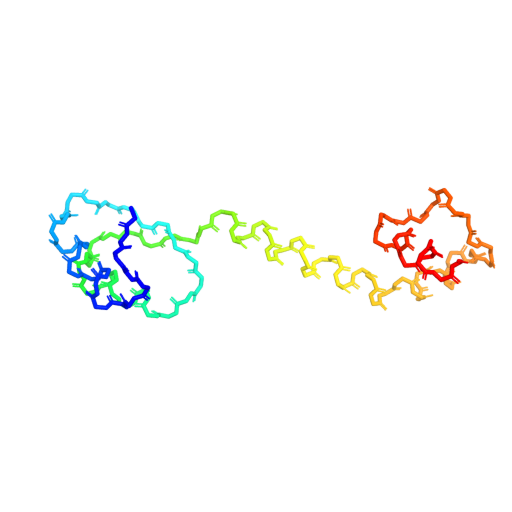610 O O . ASP A 1 80 ? 10.148 3.412 -34.848 1.00 69.00 80 ASP A O 1
ATOM 614 N N . PRO A 1 81 ? 10.503 5.266 -36.084 1.00 69.38 81 PRO A N 1
ATOM 615 C CA . PRO A 1 81 ? 9.941 6.195 -35.103 1.00 69.38 81 PRO A CA 1
ATOM 616 C C . PRO A 1 81 ? 8.496 5.853 -34.708 1.00 69.38 81 PRO A C 1
ATOM 618 O O . PRO A 1 81 ? 8.056 6.155 -33.599 1.00 69.38 81 PRO A O 1
ATOM 621 N N . LYS A 1 82 ? 7.745 5.173 -35.585 1.00 69.94 82 LYS A N 1
ATOM 622 C CA . LYS A 1 82 ? 6.371 4.730 -35.310 1.00 69.94 82 LYS A CA 1
ATOM 623 C C . LYS A 1 82 ? 6.308 3.579 -34.308 1.00 69.94 82 LYS A C 1
ATOM 625 O O . LYS A 1 82 ? 5.293 3.438 -33.629 1.00 69.94 82 LYS A O 1
ATOM 630 N N . LEU A 1 83 ? 7.379 2.798 -34.186 1.00 66.50 83 LEU A N 1
ATOM 631 C CA . LEU A 1 83 ? 7.497 1.672 -33.256 1.00 66.50 83 LEU A CA 1
ATOM 632 C C . LEU A 1 83 ? 8.136 2.065 -31.918 1.00 66.50 83 LEU A C 1
ATOM 634 O O . LEU A 1 83 ? 8.274 1.216 -31.038 1.00 66.50 83 LEU A O 1
ATOM 638 N N . LEU A 1 84 ? 8.525 3.332 -31.750 1.00 68.81 84 LEU A N 1
ATOM 639 C CA . LEU A 1 84 ? 8.965 3.848 -30.460 1.00 68.81 84 LEU A CA 1
ATOM 640 C C . LEU A 1 84 ? 7.814 3.777 -29.460 1.00 68.81 84 LEU A C 1
ATOM 642 O O . LEU A 1 84 ? 6.703 4.251 -29.732 1.00 68.81 84 LEU A O 1
ATOM 646 N N . THR A 1 85 ? 8.108 3.231 -28.283 1.00 71.38 85 THR A N 1
ATOM 647 C CA . THR A 1 85 ? 7.219 3.363 -27.129 1.00 71.38 85 THR A CA 1
ATOM 648 C C . THR A 1 85 ? 7.042 4.844 -26.782 1.00 71.38 85 THR A C 1
ATOM 650 O O . THR A 1 85 ? 7.875 5.682 -27.129 1.00 71.38 85 THR A O 1
ATOM 653 N N . ALA A 1 86 ? 5.967 5.196 -26.074 1.00 69.00 86 ALA A N 1
ATOM 654 C CA . ALA A 1 86 ? 5.704 6.589 -25.699 1.00 69.00 86 ALA A CA 1
ATOM 655 C C . ALA A 1 86 ? 6.876 7.234 -24.924 1.00 69.00 86 ALA A C 1
ATOM 657 O O . ALA A 1 86 ? 7.192 8.400 -25.146 1.00 69.00 86 ALA A O 1
ATOM 658 N N . ALA A 1 87 ? 7.559 6.461 -24.071 1.00 64.62 87 ALA A N 1
ATOM 659 C CA . ALA A 1 87 ? 8.736 6.916 -23.332 1.00 64.62 87 ALA A CA 1
ATOM 660 C C . ALA A 1 87 ? 9.948 7.165 -24.248 1.00 64.62 87 ALA A C 1
ATOM 662 O O . ALA A 1 87 ? 10.643 8.167 -24.095 1.00 64.62 87 ALA A O 1
ATOM 663 N N . GLU A 1 88 ? 10.181 6.291 -25.230 1.00 68.38 88 GLU A N 1
ATOM 664 C CA . GLU A 1 88 ? 11.272 6.471 -26.191 1.00 68.38 88 GLU A CA 1
ATOM 665 C C . GLU A 1 88 ? 10.996 7.623 -27.170 1.00 68.38 88 GLU A C 1
ATOM 667 O O . GLU A 1 88 ? 11.939 8.294 -27.575 1.00 68.38 88 GLU A O 1
ATOM 672 N N . ARG A 1 89 ? 9.731 7.901 -27.524 1.00 71.50 89 ARG A N 1
ATOM 673 C CA . ARG A 1 89 ? 9.374 9.080 -28.339 1.00 71.50 89 ARG A CA 1
ATOM 674 C C . ARG A 1 89 ? 9.705 10.383 -27.629 1.00 71.50 89 ARG A C 1
ATOM 676 O O . ARG A 1 89 ? 10.368 11.220 -28.221 1.00 71.50 89 ARG A O 1
ATOM 683 N N . LEU A 1 90 ? 9.332 10.512 -26.355 1.00 68.81 90 LEU A N 1
ATOM 684 C CA . LEU A 1 90 ? 9.675 11.675 -25.525 1.00 68.81 90 LEU A CA 1
ATOM 685 C C . LEU A 1 90 ? 11.190 11.922 -25.460 1.00 68.81 90 LEU A C 1
ATOM 687 O O . LEU A 1 90 ? 11.635 13.064 -25.497 1.00 68.81 90 LEU A O 1
ATOM 691 N N . GLN A 1 91 ? 11.990 10.856 -25.386 1.00 64.31 91 GLN A N 1
ATOM 692 C CA . GLN A 1 91 ? 13.452 10.962 -25.394 1.00 64.31 91 GLN A CA 1
ATOM 693 C C . GLN A 1 91 ? 14.020 11.279 -26.783 1.00 64.31 91 GLN A C 1
ATOM 695 O O . GLN A 1 91 ? 14.971 12.046 -26.881 1.00 64.31 91 GLN A O 1
ATOM 700 N N . TYR A 1 92 ? 13.456 10.703 -27.848 1.00 69.06 92 TYR A N 1
ATOM 701 C CA . TYR A 1 92 ? 13.877 10.949 -29.229 1.00 69.06 92 TYR A CA 1
ATOM 702 C C . TYR A 1 92 ? 13.553 12.379 -29.684 1.00 69.06 92 TYR A C 1
ATOM 704 O O . TYR A 1 92 ? 14.398 13.042 -30.275 1.00 69.06 92 TYR A O 1
ATOM 712 N N . GLU A 1 93 ? 12.355 12.871 -29.365 1.00 68.94 93 GLU A N 1
ATOM 713 C CA . GLU A 1 93 ? 11.895 14.228 -29.686 1.00 68.94 93 GLU A CA 1
ATOM 714 C C . GLU A 1 93 ? 12.597 15.295 -28.838 1.00 68.94 93 GLU A C 1
ATOM 716 O O . GLU A 1 93 ? 12.830 16.389 -29.329 1.00 68.94 93 GLU A O 1
ATOM 721 N N . GLY A 1 94 ? 12.993 14.985 -27.597 1.00 55.28 94 GLY A N 1
ATOM 722 C CA . GLY A 1 94 ? 13.765 15.901 -26.747 1.00 55.28 94 GLY A CA 1
ATOM 723 C C . GLY A 1 94 ? 15.248 16.050 -27.124 1.00 55.28 94 GLY A C 1
ATOM 724 O O . GLY A 1 94 ? 15.941 16.859 -26.510 1.00 55.28 94 GLY A O 1
ATOM 725 N N . TYR A 1 95 ? 15.745 15.262 -28.085 1.00 45.47 95 TYR A N 1
ATOM 726 C CA . TYR A 1 95 ? 17.116 15.324 -28.615 1.00 45.47 95 TYR A CA 1
ATOM 727 C C . TYR A 1 95 ? 17.212 16.014 -29.992 1.00 45.47 95 TYR A C 1
ATOM 729 O O . TYR A 1 95 ? 18.329 16.208 -30.481 1.00 45.47 95 TYR A O 1
ATOM 737 N N . LEU A 1 96 ? 16.072 16.356 -30.607 1.00 45.84 96 LEU A N 1
ATOM 738 C CA . LEU A 1 96 ? 15.957 17.167 -31.828 1.00 45.84 96 LEU A CA 1
ATOM 739 C C . LEU A 1 96 ? 15.750 18.643 -31.470 1.00 45.84 96 LEU A C 1
ATOM 741 O O . LEU A 1 96 ? 16.299 19.486 -32.214 1.00 45.84 96 LEU A O 1
#

pLDDT: mean 85.38, std 12.61, range [45.47, 97.94]

Sequence (96 aa):
MLPDREPATAQAWLAAHPTISVVARDRGGGYGEATAKALPHAVQVADRWHLMENASRAFLDAVCKSMRQIRIVIRATTIDPKLLTAAERLQYEGYL

Secondary structure (DSSP, 8-state):
--SS--HHHHHHHHHT-TT--EEEE-S-HHHHHHHHHH-TTSEEEE-HHHHHHHHHHHHHHHHHHHHHHHHHHTT--S--GGG--HHHHHHHHTT-

Radius of gyration: 21.91 Å; chains: 1; bounding box: 36×28×56 Å